Protein AF-A0A5P1PM15-F1 (afdb_monomer)

Secondary structure (DSSP, 8-state):
---S-SSHHHHHHHHHHHHHHHHHHHTS-EEPP-SSSPEEEEE--SSTTS--EEEEEESSHHHHHHHHHHHS-----

Structure (mmCIF, N/CA/C/O backbone):
data_AF-A0A5P1PM15-F1
#
_entry.id   AF-A0A5P1PM15-F1
#
loop_
_atom_site.group_PDB
_atom_site.id
_atom_site.type_symbol
_atom_site.label_atom_id
_atom_site.label_alt_id
_atom_site.label_comp_id
_atom_site.label_asym_id
_atom_site.label_entity_id
_atom_site.label_seq_id
_atom_site.pdbx_PDB_ins_code
_atom_site.Cartn_x
_atom_site.Cartn_y
_atom_site.Cartn_z
_atom_site.occupancy
_atom_site.B_iso_or_equiv
_atom_site.auth_seq_id
_atom_site.auth_comp_id
_atom_site.auth_asym_id
_atom_site.auth_atom_id
_atom_site.pdbx_PDB_model_num
ATOM 1 N N . MET A 1 1 ? 10.332 18.866 -23.787 1.00 50.94 1 MET A N 1
ATOM 2 C CA . MET A 1 1 ? 11.179 17.806 -24.377 1.00 50.94 1 MET A CA 1
ATOM 3 C C . MET A 1 1 ? 10.391 16.503 -24.284 1.00 50.94 1 MET A C 1
ATOM 5 O O . MET A 1 1 ? 10.041 16.122 -23.175 1.00 50.94 1 MET A O 1
ATOM 9 N N . LEU A 1 2 ? 9.999 15.903 -25.411 1.00 58.25 2 LEU A N 1
ATOM 10 C CA . LEU A 1 2 ? 9.264 14.630 -25.436 1.00 58.25 2 LEU A CA 1
ATOM 11 C C . LEU A 1 2 ? 10.296 13.499 -25.572 1.00 58.25 2 LEU A C 1
ATOM 13 O O . LEU A 1 2 ? 10.898 13.353 -26.628 1.00 58.25 2 LEU A O 1
ATOM 17 N N . GLY A 1 3 ? 10.546 12.776 -24.476 1.00 67.19 3 GLY A N 1
ATOM 18 C CA . GLY A 1 3 ? 11.527 11.684 -24.378 1.00 67.19 3 GLY A CA 1
ATOM 19 C C . GLY A 1 3 ? 12.507 11.879 -23.215 1.00 67.19 3 GLY A C 1
ATOM 20 O O . GLY A 1 3 ? 13.155 12.919 -23.123 1.00 67.19 3 GLY A O 1
ATOM 21 N N . LYS A 1 4 ? 12.593 10.896 -22.303 1.00 83.06 4 LYS A N 1
ATOM 22 C CA . LYS A 1 4 ? 13.544 10.895 -21.168 1.00 83.06 4 LYS A CA 1
ATOM 23 C C . LYS A 1 4 ? 14.883 10.220 -21.486 1.00 83.06 4 LYS A C 1
ATOM 25 O O . LYS A 1 4 ? 15.851 10.452 -20.773 1.00 83.06 4 LYS A O 1
ATOM 30 N N . VAL A 1 5 ? 14.923 9.386 -22.519 1.00 90.44 5 VAL A N 1
ATOM 31 C CA . VAL A 1 5 ? 16.061 8.539 -22.904 1.00 90.44 5 VAL A CA 1
ATOM 32 C C . VAL A 1 5 ? 16.234 8.553 -24.423 1.00 90.44 5 VAL A C 1
ATOM 34 O O . VAL A 1 5 ? 15.349 9.045 -25.130 1.00 90.44 5 VAL A O 1
ATOM 37 N N . ARG A 1 6 ? 17.378 8.072 -24.921 1.00 89.44 6 ARG A N 1
ATOM 38 C CA . ARG A 1 6 ? 17.765 8.224 -26.334 1.00 89.44 6 ARG A CA 1
ATOM 39 C C . ARG A 1 6 ? 17.549 6.960 -27.158 1.00 89.44 6 ARG A C 1
ATOM 41 O O . ARG A 1 6 ? 17.405 7.077 -28.372 1.00 89.44 6 ARG A O 1
ATOM 48 N N . THR A 1 7 ? 17.515 5.787 -26.525 1.00 93.62 7 THR A N 1
ATOM 49 C CA . THR A 1 7 ? 17.315 4.504 -27.215 1.00 93.62 7 THR A CA 1
ATOM 50 C C . THR A 1 7 ? 16.030 3.805 -26.781 1.00 93.62 7 THR A C 1
ATOM 52 O O . THR A 1 7 ? 15.438 4.109 -25.740 1.00 93.62 7 THR A O 1
ATOM 55 N N . TYR A 1 8 ? 15.581 2.861 -27.606 1.00 91.25 8 TYR A N 1
ATOM 56 C CA . TYR A 1 8 ? 14.410 2.038 -27.318 1.00 91.25 8 TYR A CA 1
ATOM 57 C C . TYR A 1 8 ? 14.647 1.131 -26.103 1.00 91.25 8 TYR A C 1
ATOM 59 O O . TYR A 1 8 ? 13.781 1.002 -25.237 1.00 91.25 8 TYR A O 1
ATOM 67 N N . GLU A 1 9 ? 15.841 0.551 -26.001 1.00 95.75 9 GLU A N 1
ATOM 68 C CA . GLU A 1 9 ? 16.241 -0.337 -24.912 1.00 95.75 9 GLU A CA 1
ATOM 69 C C . GLU A 1 9 ? 16.261 0.413 -23.576 1.00 95.75 9 GLU A C 1
ATOM 71 O O . GLU A 1 9 ? 15.697 -0.063 -22.591 1.00 95.75 9 GLU A O 1
ATOM 76 N N . GLU A 1 10 ? 16.826 1.626 -23.551 1.00 93.50 10 GLU A N 1
ATOM 77 C CA . GLU A 1 10 ? 16.801 2.495 -22.368 1.00 93.50 10 GLU A CA 1
ATOM 78 C C . GLU A 1 10 ? 15.365 2.839 -21.952 1.00 93.50 10 GLU A C 1
ATOM 80 O O . GLU A 1 10 ? 15.056 2.901 -20.760 1.00 93.50 10 GLU A O 1
ATOM 85 N N . ALA A 1 11 ? 14.467 3.040 -22.923 1.00 92.88 11 ALA A N 1
ATOM 86 C CA . ALA A 1 11 ? 13.066 3.344 -22.646 1.00 92.88 11 ALA A CA 1
ATOM 87 C C . ALA A 1 11 ? 12.352 2.139 -22.026 1.00 92.88 11 ALA A C 1
ATOM 89 O O . ALA A 1 11 ? 11.564 2.307 -21.093 1.00 92.88 11 ALA A O 1
ATOM 90 N N . CYS A 1 12 ? 12.664 0.932 -22.505 1.00 95.12 12 CYS A N 1
ATOM 91 C CA . CYS A 1 12 ? 12.129 -0.316 -21.969 1.00 95.12 12 CYS A CA 1
ATOM 92 C C . CYS A 1 12 ? 12.576 -0.551 -20.522 1.00 95.12 12 CYS A C 1
ATOM 94 O O . CYS A 1 12 ? 11.737 -0.855 -19.674 1.00 95.12 12 CYS A O 1
ATOM 96 N N . VAL A 1 13 ? 13.863 -0.349 -20.216 1.00 95.75 13 VAL A N 1
ATOM 97 C CA . VAL A 1 13 ? 14.384 -0.471 -18.841 1.00 95.75 13 VAL A CA 1
ATOM 98 C C . VAL A 1 13 ? 13.728 0.560 -17.920 1.00 95.75 13 VAL A C 1
ATOM 100 O O . VAL A 1 13 ? 13.216 0.205 -16.860 1.00 95.75 13 VAL A O 1
ATOM 103 N N . LEU A 1 14 ? 13.644 1.824 -18.352 1.00 94.50 14 LEU A N 1
ATOM 104 C CA . LEU A 1 14 ? 13.002 2.886 -17.572 1.00 94.50 14 LEU A CA 1
ATOM 105 C C . LEU A 1 14 ? 11.529 2.565 -17.263 1.00 94.50 14 LEU A C 1
ATOM 107 O O . LEU A 1 14 ? 11.067 2.783 -16.141 1.00 94.50 14 LEU A O 1
ATOM 111 N N . ALA A 1 15 ? 10.785 2.071 -18.256 1.00 93.25 15 ALA A N 1
ATOM 112 C CA . ALA A 1 15 ? 9.385 1.692 -18.092 1.00 93.25 15 ALA A CA 1
ATOM 113 C C . ALA A 1 15 ? 9.229 0.507 -17.130 1.00 93.25 15 ALA A C 1
ATOM 115 O O . ALA A 1 15 ? 8.374 0.554 -16.243 1.00 93.25 15 ALA A O 1
ATOM 116 N N . HIS A 1 16 ? 10.082 -0.511 -17.262 1.00 95.31 16 HIS A N 1
ATOM 117 C CA . HIS A 1 16 ? 10.098 -1.673 -16.377 1.00 95.31 16 HIS A CA 1
ATOM 118 C C . HIS A 1 16 ? 10.349 -1.269 -14.917 1.00 95.31 16 HIS A C 1
ATOM 120 O O . HIS A 1 16 ? 9.576 -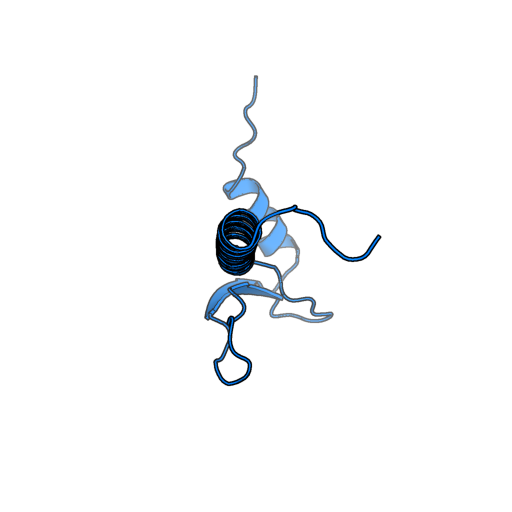1.631 -14.027 1.00 95.31 16 HIS A O 1
ATOM 126 N N . ASP A 1 17 ? 11.370 -0.450 -14.664 1.00 95.56 17 ASP A N 1
ATOM 127 C CA . ASP A 1 17 ? 11.720 -0.012 -13.310 1.00 95.56 17 ASP A CA 1
ATOM 128 C C . ASP A 1 17 ? 10.630 0.873 -12.695 1.00 95.56 17 ASP A C 1
ATOM 130 O O . ASP A 1 17 ? 10.289 0.744 -11.512 1.00 95.56 17 ASP A O 1
ATOM 134 N N . ALA A 1 18 ? 10.030 1.754 -13.502 1.00 93.62 18 ALA A N 1
ATOM 135 C CA . ALA A 1 18 ? 8.904 2.573 -13.072 1.00 93.62 18 ALA A CA 1
ATOM 136 C C . ALA A 1 18 ? 7.687 1.711 -12.706 1.00 93.62 18 ALA A C 1
ATOM 138 O O . ALA A 1 18 ? 7.058 1.952 -11.672 1.00 93.62 18 ALA A O 1
ATOM 139 N N . GLN A 1 19 ? 7.386 0.686 -13.506 1.00 92.44 19 GLN A N 1
ATOM 140 C CA . GLN A 1 19 ? 6.303 -0.252 -13.225 1.00 92.44 19 GLN A CA 1
ATOM 141 C C . GLN A 1 19 ? 6.575 -1.056 -11.950 1.00 92.44 19 GLN A C 1
ATOM 143 O O . GLN A 1 19 ? 5.698 -1.135 -11.089 1.00 92.44 19 GLN A O 1
ATOM 148 N N . ALA A 1 20 ? 7.785 -1.594 -11.777 1.00 93.81 20 ALA A N 1
ATOM 149 C CA . ALA A 1 20 ? 8.165 -2.331 -10.572 1.00 93.81 20 ALA A CA 1
ATOM 150 C C . ALA A 1 20 ? 8.031 -1.459 -9.312 1.00 93.81 20 ALA A C 1
ATOM 152 O O . ALA A 1 20 ? 7.452 -1.877 -8.305 1.00 93.81 20 ALA A O 1
ATOM 153 N N . LYS A 1 21 ? 8.488 -0.202 -9.379 1.00 94.38 21 LYS A N 1
ATOM 154 C CA . LYS A 1 21 ? 8.327 0.767 -8.286 1.00 94.38 21 LYS A CA 1
ATOM 155 C C . LYS A 1 21 ? 6.855 1.069 -7.994 1.00 94.38 21 LYS A C 1
ATOM 157 O O . LYS A 1 21 ? 6.468 1.154 -6.825 1.00 94.38 21 LYS A O 1
ATOM 162 N N . TRP A 1 22 ? 6.041 1.235 -9.035 1.00 90.19 22 TRP A N 1
ATOM 163 C CA . TRP A 1 22 ? 4.607 1.483 -8.902 1.00 90.19 22 TRP A CA 1
ATOM 164 C C . TRP A 1 22 ? 3.890 0.315 -8.217 1.00 90.19 22 TRP A C 1
ATOM 166 O O . TRP A 1 22 ? 3.181 0.526 -7.232 1.00 90.19 22 TRP A O 1
ATOM 176 N N . VAL A 1 23 ? 4.155 -0.915 -8.666 1.00 89.75 23 VAL A N 1
ATOM 177 C CA . VAL A 1 23 ? 3.618 -2.152 -8.078 1.00 89.75 23 VAL A CA 1
ATOM 178 C C . VAL A 1 23 ? 3.989 -2.257 -6.601 1.00 89.75 23 VAL A C 1
ATOM 180 O O . VAL A 1 23 ? 3.105 -2.398 -5.759 1.00 89.75 23 VAL A O 1
ATOM 183 N N . ASN A 1 24 ? 5.269 -2.086 -6.261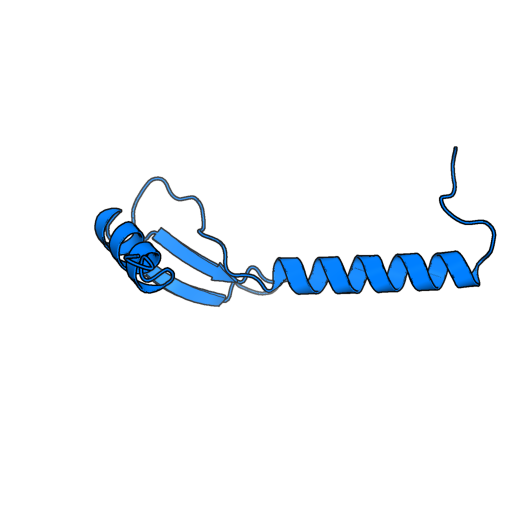 1.00 91.81 24 ASN A N 1
ATOM 184 C CA . ASN A 1 24 ? 5.733 -2.149 -4.872 1.00 91.81 24 ASN A CA 1
ATOM 185 C C . ASN A 1 24 ? 5.097 -1.081 -3.979 1.00 91.81 24 ASN A C 1
ATOM 187 O O . ASN A 1 24 ? 4.892 -1.309 -2.791 1.00 91.81 24 ASN A O 1
ATOM 191 N N . THR A 1 25 ? 4.787 0.093 -4.532 1.00 90.31 25 THR A N 1
ATOM 192 C CA . THR A 1 25 ? 4.108 1.155 -3.782 1.00 90.31 25 THR A CA 1
ATOM 193 C C . THR A 1 25 ? 2.651 0.789 -3.512 1.00 90.31 25 THR A C 1
ATO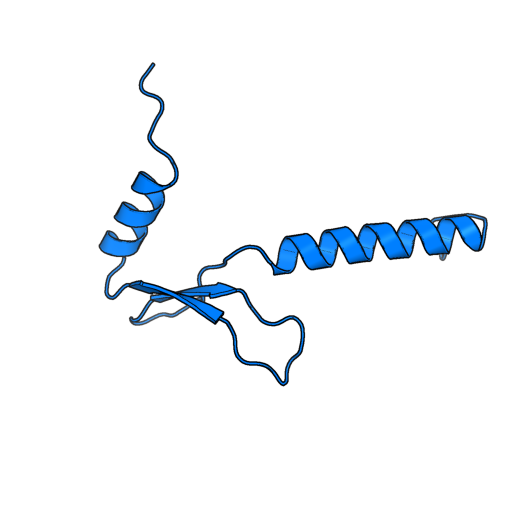M 195 O O . THR A 1 25 ? 2.191 0.9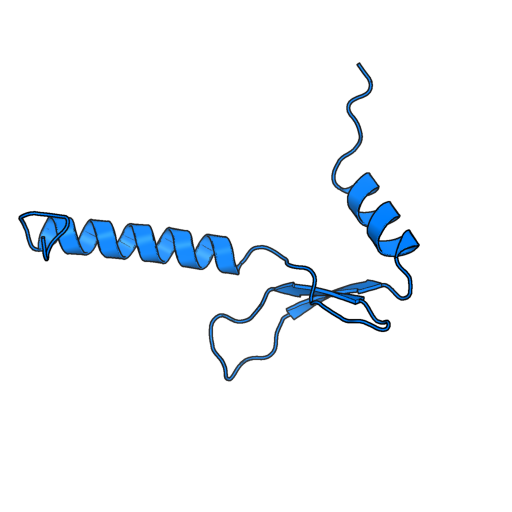66 -2.391 1.00 90.31 25 THR A O 1
ATOM 198 N N . ARG A 1 26 ? 1.943 0.234 -4.504 1.00 88.38 26 ARG A N 1
ATOM 199 C CA . ARG A 1 26 ? 0.530 -0.174 -4.390 1.00 88.38 26 ARG A CA 1
ATOM 200 C C . ARG A 1 26 ? 0.305 -1.382 -3.484 1.00 88.38 26 ARG A C 1
ATOM 202 O O . ARG A 1 26 ? -0.794 -1.548 -2.978 1.00 88.38 26 ARG A O 1
ATOM 209 N N . LEU A 1 27 ? 1.331 -2.199 -3.267 1.00 89.94 27 LEU A N 1
ATOM 210 C CA . LEU A 1 27 ? 1.282 -3.299 -2.302 1.00 89.94 27 LEU A CA 1
ATOM 211 C C . LEU A 1 27 ? 1.395 -2.829 -0.844 1.00 89.94 27 LEU A C 1
ATOM 213 O O . LEU A 1 27 ? 1.194 -3.631 0.066 1.00 89.94 27 LEU A O 1
ATOM 217 N N . LYS A 1 28 ? 1.732 -1.556 -0.597 1.00 92.31 28 LYS A N 1
ATOM 218 C CA . LYS A 1 28 ? 1.797 -1.029 0.767 1.00 92.31 28 LYS A CA 1
ATOM 219 C C . LYS A 1 28 ? 0.384 -0.805 1.315 1.00 92.31 28 LYS A C 1
ATOM 221 O O . LYS A 1 28 ? -0.435 -0.219 0.609 1.00 92.31 28 LYS A O 1
ATOM 226 N N . PRO A 1 29 ? 0.120 -1.205 2.569 1.00 93.00 29 PRO A N 1
ATOM 227 C CA . PRO A 1 29 ? -1.131 -0.892 3.244 1.00 93.00 29 PRO A CA 1
ATOM 228 C C . PRO A 1 29 ? -1.360 0.618 3.335 1.00 93.00 29 PRO A C 1
ATOM 230 O O . PRO A 1 29 ? -0.422 1.372 3.607 1.00 93.00 29 PRO A O 1
ATOM 233 N N . ILE A 1 30 ? -2.606 1.048 3.157 1.00 91.50 30 ILE A N 1
ATOM 234 C CA . ILE A 1 30 ? -3.035 2.433 3.353 1.00 91.50 30 ILE A CA 1
ATOM 235 C C . ILE A 1 30 ? -4.286 2.482 4.225 1.00 91.50 30 ILE A C 1
ATOM 237 O O . ILE A 1 30 ? -5.100 1.560 4.214 1.00 91.50 30 ILE A O 1
ATOM 241 N N . PHE A 1 31 ? -4.451 3.569 4.973 1.00 90.75 31 PHE A N 1
ATOM 242 C CA . PHE A 1 31 ? -5.711 3.834 5.657 1.00 90.75 31 PHE A CA 1
ATOM 243 C C . PHE A 1 31 ? -6.727 4.362 4.651 1.00 90.75 31 PHE A C 1
ATOM 245 O O . PHE A 1 31 ? -6.464 5.351 3.959 1.00 90.75 31 PHE A O 1
ATOM 252 N N . MET A 1 32 ? -7.885 3.714 4.573 1.00 87.75 32 MET A N 1
ATOM 253 C CA . MET A 1 32 ? -9.004 4.236 3.805 1.00 87.75 32 MET A CA 1
ATOM 254 C C . MET A 1 32 ? -9.599 5.434 4.547 1.00 87.75 32 MET A C 1
ATOM 256 O O . MET A 1 32 ? -9.877 5.368 5.745 1.00 87.75 32 MET A O 1
ATOM 260 N N . TYR A 1 33 ? -9.777 6.543 3.833 1.00 76.81 33 TYR A N 1
ATOM 261 C CA . TYR A 1 33 ? -10.379 7.739 4.406 1.00 76.81 33 TYR A CA 1
ATOM 262 C C . TYR A 1 33 ? -11.873 7.499 4.644 1.00 76.81 33 TYR A C 1
ATOM 264 O O . TYR A 1 33 ? -12.630 7.307 3.694 1.00 76.81 33 TYR A O 1
ATOM 272 N N . SER A 1 34 ? -12.284 7.529 5.908 1.00 84.75 34 SER A N 1
ATOM 273 C CA . SER A 1 34 ? -13.685 7.499 6.319 1.00 84.75 34 SER A CA 1
ATOM 274 C C . SER A 1 34 ? -13.923 8.555 7.392 1.00 84.75 34 SER A C 1
ATOM 276 O O . SER A 1 34 ? -13.046 8.808 8.219 1.00 84.75 34 SER A O 1
ATOM 278 N N . ASN A 1 35 ? -15.107 9.167 7.377 1.00 86.38 35 ASN A N 1
ATOM 279 C CA . ASN A 1 35 ? -15.531 10.113 8.413 1.00 86.38 35 ASN A CA 1
ATOM 280 C C . ASN A 1 35 ? -16.105 9.400 9.644 1.00 86.38 35 ASN A C 1
ATOM 282 O O . ASN A 1 35 ? -16.094 9.960 10.736 1.00 86.38 35 ASN A O 1
ATOM 286 N N . GLU A 1 36 ? -16.598 8.175 9.464 1.00 87.31 36 GLU A N 1
ATOM 287 C CA . GLU A 1 36 ? -17.221 7.364 10.507 1.00 87.31 36 GLU A CA 1
ATOM 288 C C . GLU A 1 36 ? -16.598 5.960 10.527 1.00 87.31 36 GLU A C 1
ATOM 290 O O . GLU A 1 36 ? -16.151 5.468 9.483 1.00 87.31 36 GLU A O 1
ATOM 295 N N . PRO A 1 37 ? -16.533 5.303 11.695 1.00 87.69 37 PRO A N 1
ATOM 296 C CA . PRO A 1 37 ? -16.048 3.934 11.780 1.00 87.69 37 PRO A CA 1
ATOM 297 C C . PRO A 1 37 ? -16.950 2.950 11.004 1.00 87.69 37 PRO A C 1
ATOM 299 O O . PRO A 1 37 ? -18.142 3.213 10.830 1.00 87.69 37 PRO A O 1
ATOM 302 N N . PRO A 1 38 ? -16.415 1.792 10.571 1.00 90.56 38 PRO A N 1
ATOM 303 C CA . PRO A 1 38 ? -15.058 1.311 10.831 1.00 90.56 38 PRO A CA 1
ATOM 304 C C . PRO A 1 38 ? -14.004 1.981 9.935 1.00 90.56 38 PRO A C 1
ATOM 306 O O . PRO A 1 38 ? -14.157 2.086 8.718 1.00 90.56 38 PRO A O 1
ATOM 309 N N . PHE A 1 39 ? -12.891 2.397 10.539 1.00 91.88 39 PHE A N 1
ATOM 310 C CA . PHE A 1 39 ? -11.691 2.809 9.816 1.00 91.88 39 PHE A CA 1
ATOM 311 C C . PHE A 1 39 ? -10.926 1.561 9.384 1.00 91.88 39 PHE A C 1
ATOM 313 O O . PHE A 1 39 ? -10.738 0.647 10.183 1.00 91.88 39 PHE A O 1
ATOM 320 N N . ARG A 1 40 ? -10.461 1.509 8.137 1.00 94.00 40 ARG A N 1
ATOM 321 C CA . ARG A 1 40 ? -9.834 0.302 7.583 1.00 94.00 40 ARG A CA 1
ATOM 322 C C . ARG A 1 40 ? -8.413 0.567 7.132 1.00 94.00 40 ARG A C 1
ATOM 324 O O . ARG A 1 40 ? -8.148 1.566 6.461 1.00 94.00 40 ARG A O 1
ATOM 331 N N . LEU A 1 41 ? -7.518 -0.358 7.455 1.00 94.38 41 LEU A N 1
ATOM 332 C CA . LEU A 1 41 ? -6.218 -0.476 6.813 1.00 94.38 41 LEU A CA 1
ATOM 333 C C . LEU A 1 41 ? -6.337 -1.527 5.709 1.00 94.38 41 LEU A C 1
ATOM 335 O O . LEU A 1 41 ? -6.654 -2.684 5.984 1.00 94.38 41 LEU A O 1
ATOM 339 N N . VAL A 1 42 ? -6.090 -1.131 4.465 1.00 94.00 42 VAL A N 1
ATOM 340 C CA . VAL A 1 42 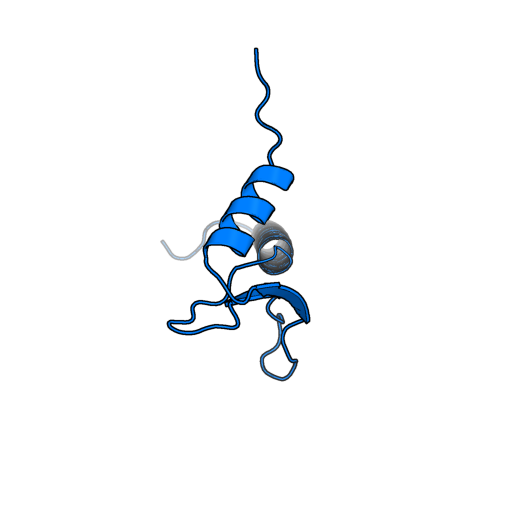? -6.333 -1.971 3.286 1.00 94.00 42 VAL A CA 1
ATOM 341 C C . VAL A 1 42 ? -5.130 -1.989 2.353 1.00 94.00 42 VAL A C 1
ATOM 343 O O . VAL A 1 42 ? -4.352 -1.035 2.298 1.00 94.00 42 VAL A O 1
ATOM 346 N N . VAL A 1 43 ? -4.996 -3.059 1.572 1.00 94.00 43 VAL A N 1
ATOM 347 C CA . VAL A 1 43 ? -4.194 -3.044 0.342 1.00 94.00 43 VAL A CA 1
ATOM 348 C C . VAL A 1 43 ? -5.147 -2.869 -0.827 1.00 94.00 43 VAL A C 1
ATOM 350 O O . VAL A 1 43 ? -5.946 -3.757 -1.125 1.00 94.00 43 VAL A O 1
ATOM 353 N N . GLN A 1 44 ? -5.053 -1.723 -1.499 1.00 89.38 44 GLN A N 1
ATOM 354 C CA . GLN A 1 44 ? -5.873 -1.458 -2.673 1.00 89.38 44 GLN A CA 1
ATOM 355 C C . GLN A 1 44 ? -5.492 -2.386 -3.820 1.00 89.38 44 GLN A C 1
ATOM 357 O O . GLN A 1 44 ? -4.316 -2.512 -4.184 1.00 89.38 44 GLN A O 1
ATOM 362 N N . SER A 1 45 ? -6.503 -2.971 -4.455 1.00 88.75 45 SER A N 1
ATOM 363 C CA . SER A 1 45 ? -6.284 -3.757 -5.657 1.00 88.75 45 SER A CA 1
ATOM 364 C C . SER A 1 45 ? -5.649 -2.918 -6.775 1.00 88.75 45 SER A C 1
ATOM 366 O O . SER A 1 45 ? -5.869 -1.710 -6.930 1.00 88.75 45 SER A O 1
ATOM 368 N N . GLN A 1 46 ? -4.821 -3.567 -7.592 1.00 84.06 46 GLN A N 1
ATOM 369 C CA . GLN A 1 46 ? -4.276 -2.952 -8.802 1.00 84.06 46 GLN A CA 1
ATOM 370 C C . GLN A 1 46 ? -5.301 -2.876 -9.931 1.00 84.06 46 GLN A C 1
ATOM 372 O O . GLN A 1 46 ? -5.165 -2.022 -10.807 1.00 84.06 46 GLN A O 1
ATOM 377 N N . ARG A 1 47 ? -6.309 -3.754 -9.915 1.00 83.69 47 ARG A N 1
ATOM 378 C CA . ARG A 1 47 ? -7.358 -3.785 -10.927 1.00 83.69 47 ARG A CA 1
ATOM 379 C C . ARG A 1 47 ? -8.691 -3.305 -10.348 1.00 83.69 47 ARG A C 1
ATOM 381 O O . ARG A 1 47 ? -8.992 -3.647 -9.208 1.00 83.69 47 ARG A O 1
ATOM 388 N N . PRO A 1 48 ? -9.479 -2.539 -11.119 1.00 83.75 48 PRO A N 1
ATOM 389 C CA . PRO A 1 48 ? -10.736 -1.966 -10.641 1.00 83.75 48 PRO A CA 1
ATOM 390 C C . PRO A 1 48 ? -11.842 -3.004 -10.400 1.00 83.75 48 PRO A C 1
ATOM 392 O O . PRO A 1 48 ? -12.805 -2.699 -9.713 1.00 83.75 48 PRO A O 1
ATOM 395 N N . ASP A 1 49 ? -11.723 -4.205 -10.969 1.00 92.50 49 ASP A N 1
ATOM 396 C CA . ASP A 1 49 ? -12.672 -5.320 -10.841 1.00 92.50 49 ASP A CA 1
ATOM 397 C C . ASP A 1 49 ? -12.428 -6.209 -9.611 1.00 92.50 49 ASP A C 1
ATOM 399 O O . ASP A 1 49 ? -13.164 -7.164 -9.382 1.00 92.50 49 ASP A O 1
ATOM 403 N N . TYR A 1 50 ? -11.397 -5.913 -8.822 1.00 89.12 50 TYR A N 1
ATOM 404 C CA . TYR A 1 50 ? -11.029 -6.682 -7.639 1.00 89.12 50 TYR A CA 1
ATOM 405 C C . TYR A 1 50 ? -11.207 -5.819 -6.397 1.00 89.12 50 TYR A C 1
ATOM 407 O O . TYR A 1 50 ? -10.732 -4.683 -6.355 1.00 89.12 50 TYR A O 1
ATOM 415 N N . GLU A 1 51 ? -11.834 -6.400 -5.380 1.00 88.56 51 GLU A N 1
ATOM 416 C CA . GLU A 1 51 ? -11.977 -5.777 -4.068 1.00 88.56 51 GLU A CA 1
ATOM 417 C C . GLU A 1 51 ? -10.616 -5.566 -3.395 1.00 88.56 51 GLU A C 1
ATOM 419 O O . GLU A 1 51 ? -9.632 -6.270 -3.654 1.00 88.56 51 GLU A O 1
ATOM 424 N N . GLU A 1 52 ? -10.563 -4.569 -2.521 1.00 89.69 52 GLU A N 1
ATOM 425 C CA . GLU A 1 52 ? -9.409 -4.334 -1.664 1.00 89.69 52 GLU A CA 1
ATOM 426 C C . GLU A 1 52 ? -9.301 -5.389 -0.558 1.00 89.69 52 GLU A C 1
ATOM 428 O O . GLU A 1 52 ? -10.295 -5.896 -0.035 1.00 89.69 52 GLU A O 1
ATOM 433 N N . SER A 1 53 ? -8.067 -5.717 -0.180 1.00 92.94 53 SER A N 1
ATOM 434 C CA . SER A 1 53 ? -7.815 -6.649 0.917 1.00 92.94 53 SER A CA 1
ATOM 435 C C . SER A 1 53 ? -7.783 -5.887 2.235 1.00 92.94 53 SER A C 1
ATOM 437 O O . SER A 1 53 ? -6.879 -5.076 2.452 1.00 92.94 53 SER A O 1
ATOM 439 N N . ILE A 1 54 ? -8.734 -6.169 3.124 1.00 94.00 54 ILE A N 1
ATOM 440 C CA . ILE A 1 54 ? -8.763 -5.609 4.478 1.00 94.00 54 ILE A CA 1
ATOM 441 C C . ILE A 1 54 ? -7.690 -6.300 5.322 1.00 94.00 54 ILE A C 1
ATOM 443 O O . ILE A 1 54 ? -7.691 -7.522 5.457 1.00 94.00 54 ILE A O 1
ATOM 447 N N . ILE A 1 55 ? -6.763 -5.514 5.867 1.00 93.94 55 ILE A N 1
ATOM 448 C CA . ILE A 1 55 ? -5.724 -5.996 6.784 1.00 93.94 55 ILE A CA 1
ATOM 449 C C . ILE A 1 55 ? -6.207 -5.891 8.223 1.00 93.94 55 ILE A C 1
ATOM 451 O O . ILE A 1 55 ? -6.011 -6.821 8.994 1.00 93.94 55 ILE A O 1
ATOM 455 N N . GLU A 1 56 ? -6.810 -4.755 8.575 1.00 93.50 56 GLU A N 1
ATOM 456 C CA . GLU A 1 56 ? -7.265 -4.465 9.932 1.00 93.50 56 GLU A CA 1
ATOM 457 C C . GLU A 1 56 ? -8.434 -3.472 9.893 1.00 93.50 56 GLU A C 1
ATOM 459 O O . GLU A 1 56 ? -8.494 -2.606 9.009 1.00 93.50 56 GLU A O 1
ATOM 464 N N . GLU A 1 57 ? -9.337 -3.576 10.866 1.00 94.75 57 GLU A N 1
ATOM 465 C CA . GLU A 1 57 ? -10.445 -2.644 11.072 1.00 94.75 57 GLU A CA 1
ATOM 466 C C . GLU A 1 57 ? -10.379 -2.045 12.479 1.00 94.75 57 GLU A C 1
ATOM 468 O O . GLU A 1 57 ? -10.067 -2.727 13.452 1.00 94.75 57 GLU A O 1
ATOM 473 N N . PHE A 1 58 ? -10.707 -0.762 12.586 1.00 94.00 58 PHE A N 1
ATOM 474 C CA . PHE A 1 58 ? -10.686 -0.006 13.830 1.00 94.00 58 PHE A CA 1
ATOM 475 C C . PHE A 1 58 ? -12.026 0.697 14.013 1.00 94.00 58 PHE A C 1
ATOM 477 O O . PHE A 1 58 ? -12.531 1.360 13.106 1.00 94.00 58 PHE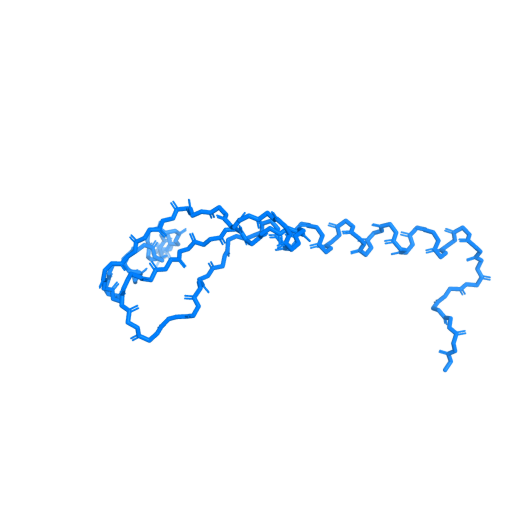 A O 1
ATOM 484 N N . ASN A 1 59 ? -12.594 0.598 15.205 1.00 93.44 59 ASN A N 1
ATOM 485 C CA . ASN A 1 59 ? -13.843 1.266 15.558 1.00 93.44 59 ASN A CA 1
ATOM 486 C C . ASN A 1 59 ? -13.602 2.673 16.109 1.00 93.44 59 ASN A C 1
ATOM 488 O O . ASN A 1 59 ? -14.520 3.491 16.147 1.00 93.44 59 ASN A O 1
ATOM 492 N N . THR A 1 60 ? -12.374 2.970 16.542 1.00 91.69 60 THR A N 1
ATOM 493 C CA . THR A 1 60 ? -12.015 4.269 17.117 1.00 91.69 60 THR A CA 1
ATOM 494 C C . THR A 1 60 ? -10.654 4.755 16.629 1.00 91.69 60 THR A C 1
ATOM 496 O O . THR A 1 60 ? -9.794 3.977 16.217 1.00 91.69 60 THR A O 1
ATOM 499 N N . ILE A 1 61 ? -10.436 6.068 16.714 1.00 88.56 61 ILE A N 1
ATOM 500 C CA . ILE A 1 61 ? -9.136 6.683 16.413 1.00 88.56 61 ILE A CA 1
ATOM 501 C C .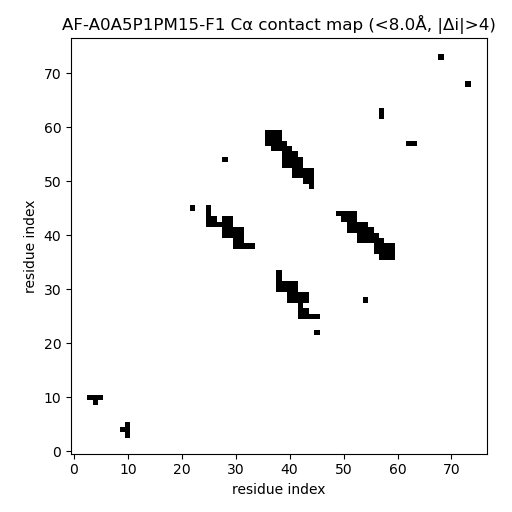 ILE A 1 61 ? -8.065 6.223 17.420 1.00 88.56 61 ILE A C 1
ATOM 503 O O . ILE A 1 61 ? -6.901 6.065 17.054 1.00 88.56 61 ILE A O 1
ATOM 507 N N . ASP A 1 62 ? -8.443 5.952 18.672 1.00 91.25 62 ASP A N 1
ATOM 508 C CA . ASP A 1 62 ? -7.512 5.477 19.701 1.00 91.25 62 ASP A CA 1
ATOM 509 C C . ASP A 1 62 ? -6.934 4.095 19.369 1.00 91.25 62 ASP A C 1
ATOM 511 O O . ASP A 1 62 ? -5.742 3.856 19.582 1.00 91.25 62 ASP A O 1
ATOM 515 N N . GLU A 1 63 ? -7.735 3.205 18.779 1.00 92.75 63 GLU A N 1
ATOM 516 C CA . GLU A 1 63 ? -7.260 1.905 18.295 1.00 92.75 63 GLU A CA 1
ATOM 517 C C . GLU A 1 63 ? -6.240 2.059 17.154 1.00 92.75 63 GLU A C 1
ATOM 519 O O . GLU A 1 63 ? -5.216 1.369 17.156 1.00 92.75 63 GLU A O 1
ATOM 524 N N . ILE A 1 64 ? -6.454 3.016 16.239 1.00 90.56 64 ILE A N 1
ATOM 525 C CA . ILE A 1 64 ? -5.485 3.357 15.181 1.00 90.56 64 ILE A CA 1
ATOM 526 C C . ILE A 1 64 ? -4.174 3.854 15.800 1.00 90.56 64 ILE A C 1
ATOM 528 O O . ILE A 1 64 ? -3.095 3.378 15.445 1.00 90.56 64 ILE A O 1
ATOM 532 N N . ASN A 1 65 ? -4.249 4.795 16.745 1.00 90.38 65 ASN A N 1
ATOM 533 C CA . ASN A 1 65 ? -3.068 5.350 17.411 1.00 90.38 65 ASN A CA 1
ATOM 534 C C . ASN A 1 65 ? -2.271 4.260 18.136 1.00 90.38 65 ASN A C 1
ATOM 536 O O . ASN A 1 65 ? -1.048 4.187 18.006 1.00 90.38 65 ASN A O 1
ATOM 540 N N . LEU A 1 66 ? -2.959 3.370 18.857 1.00 91.62 66 LEU A N 1
ATOM 541 C CA . LEU A 1 66 ? -2.330 2.242 19.538 1.00 91.62 66 LEU A CA 1
ATOM 542 C C . LEU A 1 66 ? -1.649 1.287 18.549 1.00 91.62 66 LEU A C 1
ATOM 544 O O . LEU A 1 66 ? -0.551 0.797 18.822 1.00 91.62 66 LEU A O 1
ATOM 548 N N . PHE A 1 67 ? -2.275 1.024 17.401 1.00 90.94 67 PHE A N 1
ATOM 549 C CA . PHE A 1 67 ? -1.686 0.213 16.338 1.00 90.94 67 PHE A CA 1
ATOM 550 C C . PHE A 1 67 ? -0.407 0.849 15.775 1.00 90.94 67 PHE A C 1
ATOM 552 O O . PHE A 1 67 ? 0.622 0.176 15.687 1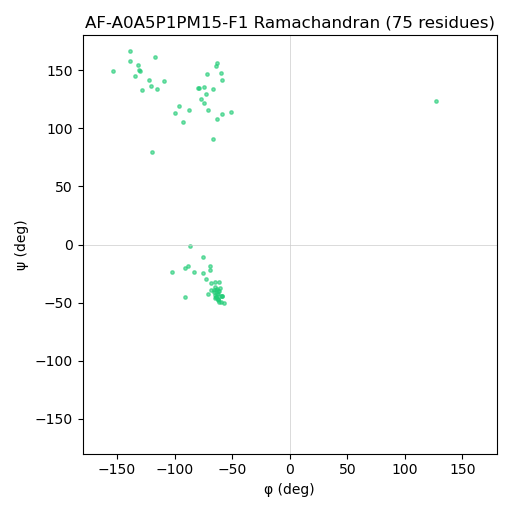.00 90.94 67 PHE A O 1
ATOM 559 N N . LEU A 1 68 ? -0.429 2.152 15.478 1.00 89.00 68 LEU A N 1
ATOM 560 C CA . LEU A 1 68 ? 0.739 2.891 14.984 1.00 89.00 68 LEU A CA 1
ATOM 561 C C . LEU A 1 68 ? 1.902 2.884 15.990 1.00 89.00 68 LEU A C 1
ATOM 563 O O . LEU A 1 68 ? 3.053 2.682 15.598 1.00 89.00 68 LEU A O 1
ATOM 567 N N . LEU A 1 69 ? 1.608 3.026 17.288 1.00 89.38 69 LEU A N 1
ATOM 568 C CA . LEU A 1 69 ? 2.611 2.930 18.358 1.00 89.38 69 LEU A CA 1
ATOM 569 C C . LEU A 1 69 ? 3.254 1.538 18.434 1.00 89.38 69 LEU A C 1
ATOM 571 O O . LEU A 1 69 ? 4.455 1.424 18.668 1.00 89.38 69 LEU A O 1
ATOM 575 N N . LYS A 1 70 ? 2.479 0.468 18.215 1.00 87.44 70 LYS A N 1
ATOM 576 C CA . LYS A 1 70 ? 3.006 -0.908 18.202 1.00 87.44 70 LYS A CA 1
ATOM 577 C C . LYS A 1 70 ? 3.918 -1.178 17.004 1.00 87.44 70 LYS A C 1
ATOM 579 O O . LYS A 1 70 ? 4.864 -1.950 17.136 1.00 87.44 70 LYS A O 1
ATOM 584 N N . GLN A 1 71 ? 3.650 -0.564 15.849 1.00 79.81 71 GLN A N 1
ATOM 585 C CA . GLN A 1 71 ? 4.482 -0.740 14.651 1.00 79.81 71 GLN A CA 1
ATOM 586 C C . GLN A 1 71 ? 5.838 -0.034 14.745 1.00 79.81 71 GLN A C 1
ATOM 588 O O . GLN A 1 71 ? 6.824 -0.503 14.172 1.00 79.81 71 GLN A O 1
ATOM 593 N N . HIS A 1 72 ? 5.907 1.069 15.488 1.00 67.88 72 HIS A N 1
ATOM 594 C CA . HIS A 1 72 ? 7.139 1.804 15.741 1.00 67.88 72 HIS A CA 1
ATOM 595 C C . HIS A 1 72 ? 7.423 1.824 17.243 1.00 67.88 72 HIS A C 1
ATOM 597 O O . HIS A 1 72 ? 7.159 2.843 17.882 1.00 67.88 72 HIS A O 1
ATOM 603 N N . PRO A 1 73 ? 7.968 0.736 17.828 1.00 56.69 73 PRO A N 1
ATOM 604 C CA . PRO A 1 73 ? 8.394 0.778 19.215 1.00 56.69 73 PRO A CA 1
ATOM 605 C C . PRO A 1 73 ? 9.429 1.892 19.329 1.00 56.69 73 PRO A C 1
ATOM 607 O O . PRO A 1 73 ? 10.505 1.826 18.727 1.00 56.69 73 PRO A O 1
ATOM 610 N N . THR A 1 74 ? 9.058 2.956 20.034 1.00 56.25 74 THR A N 1
ATOM 611 C CA . THR A 1 74 ? 9.911 4.109 20.279 1.00 56.25 74 THR A CA 1
ATOM 612 C C . THR A 1 74 ? 11.235 3.573 20.808 1.00 56.25 74 THR A C 1
ATOM 614 O O . THR A 1 74 ? 11.273 2.949 21.867 1.00 56.25 74 THR A O 1
ATOM 617 N N . ARG A 1 75 ? 12.327 3.741 20.051 1.00 53.50 75 ARG A N 1
ATOM 618 C CA . ARG A 1 75 ? 13.673 3.472 20.563 1.00 53.50 75 ARG A CA 1
ATOM 619 C C . ARG A 1 75 ? 13.937 4.510 21.647 1.00 53.50 75 ARG A C 1
ATOM 621 O O . ARG A 1 75 ? 14.391 5.612 21.352 1.00 53.50 75 ARG A O 1
ATOM 628 N N . THR A 1 76 ? 13.603 4.175 22.885 1.00 48.72 76 THR A N 1
ATOM 629 C CA . THR A 1 76 ? 14.050 4.915 24.060 1.00 48.72 76 THR A CA 1
ATOM 630 C C . THR A 1 76 ? 15.572 4.785 24.088 1.00 48.72 76 THR A C 1
ATOM 632 O O . THR A 1 76 ? 16.091 3.683 24.266 1.00 48.72 76 THR A O 1
ATOM 635 N N . THR A 1 77 ? 16.265 5.881 23.781 1.00 40.97 77 THR A N 1
ATOM 63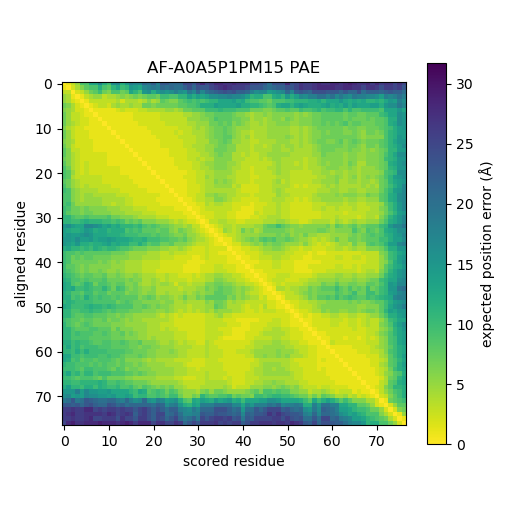6 C CA . THR A 1 77 ? 17.716 6.025 23.965 1.00 40.97 77 THR A CA 1
ATOM 637 C C . THR A 1 77 ? 17.943 6.800 25.248 1.00 40.97 77 THR A C 1
ATOM 639 O O . THR A 1 77 ? 17.129 7.719 25.497 1.00 40.97 77 THR A O 1
#

Organism: Klebsiella pneumoniae (NCBI:txid573)

Sequence (77 aa):
MLGKVRTYEEACVLAHDAQAKWVNTRLKPIFMYSNEPPFRLVVQSQRPDYEESIIEEFNTIDEINLFLLKQHPTRTT

Mean predicted aligned error: 6.99 Å

Foldseek 3Di:
DPDPDDDPVVVVVVVVVVVVVVVVVLQDWDWDDDPADFIFTWRDDPDPPDDIHTPDTHRDPVVVVVVVCVVCVPPPD

Solvent-accessible surface area (backbone atoms only — not comparable to full-atom values): 4797 Å² total; per-residue (Å²): 131,95,71,96,61,94,48,72,67,57,45,51,52,53,50,50,53,52,48,54,52,50,54,60,54,47,67,44,71,43,72,54,92,63,97,59,68,68,36,36,34,27,29,58,48,94,48,93,92,46,77,60,47,77,78,48,77,28,78,46,71,65,56,50,53,54,52,54,48,67,76,50,68,77,81,82,125

Nearest PDB structures (foldseek):
  2v5g-assembly1_A-2  TM=4.579E-01  e=1.924E+00  Yersinia enterocolitica
  2jlh-assembly1_A-2  TM=4.618E-01  e=2.486E+00  Yersinia pestis
  2w0r-assembly1_A-2  TM=3.749E-01  e=1.924E+00  Yersinia enterocolitica
  2jli-assembly1_A  TM=4.172E-01  e=4.720E+00  Yersinia pestis

pLDDT: mean 86.64, std 12.15, range [40.97, 95.75]

Radius of gyration: 18.82 Å; Cα contacts (8 Å, |Δi|>4): 70; chains: 1; bounding box: 35×24×51 Å